Protein AF-A0AB35HCR6-F1 (afdb_monomer)

Solvent-accessible surface area (backbone atoms only — not comparable to full-atom values): 4175 Å² total; per-residue (Å²): 132,74,82,57,32,65,62,52,47,74,79,46,76,55,42,76,19,65,49,64,70,50,36,48,47,32,39,76,51,48,66,48,48,24,31,36,44,32,91,74,84,50,85,94,46,47,69,60,42,62,75,56,34,80,40,83,48,64,72,41,71,71,54,39,72,72,49,74,88,113

Foldseek 3Di:
DQVCLCVVLVPDQFDEEAFQVRLVCRCVRNVGAYEYEYQDDDPVRLVVSVVRHPYYDYPDPVVCVVRVVD

Sequence (70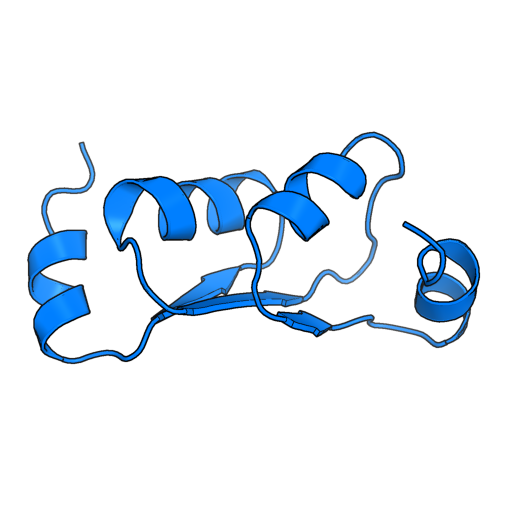 aa):
MFALYPLIGKYLSGTTASGLYEARLGHEEMGKENHIFSAAYREDEIDEIVSICDHVIFNSFSQLEKFKGR

Nearest PDB structures (foldseek):
  3n29-assembly1_B  TM=9.939E-01  e=2.834E-07  Campylobacter jejuni subsp. jejuni 81116
  3mt1-assembly1_B  TM=9.773E-01  e=3.973E-06  Sinorhizobium meliloti
  3mt1-assembly1_A  TM=9.751E-01  e=6.738E-06  Sinorhizobium meliloti
  6qky-assembly3_E  TM=5.004E-01  e=2.015E+00  Streptococcus pneumoniae
  6qky-assembly5_J  TM=4.711E-01  e=2.299E+00  Streptococcus pneumoniae

Secondary structure (DSS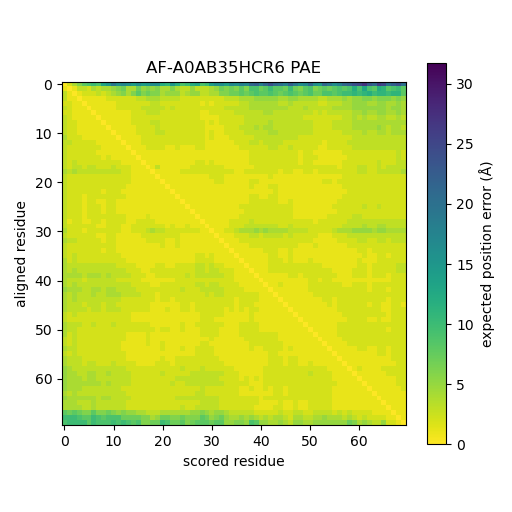P, 8-state):
--TTHHHHTTT-SEEEESSHHHHHHIIIII-SEEEEEESS--TTTHHHHHHH-SEEEESSHHHHHHHTT-

Radius of gyration: 12.63 Å; Cα contacts (8 Å, |Δi|>4): 101; chains: 1; bounding box: 30×16×34 Å

Mean predicted aligned error: 2.35 Å

pLDDT: mean 97.03, std 3.6, range [72.62, 98.75]

Organism: NCBI:txid2682456

Structure (mmCIF, N/CA/C/O backbone):
data_AF-A0AB35HCR6-F1
#
_entry.id   AF-A0AB35HCR6-F1
#
loop_
_atom_site.group_PDB
_atom_site.id
_atom_site.type_symbol
_atom_site.label_atom_id
_atom_site.label_alt_id
_atom_site.label_comp_id
_atom_site.label_asym_id
_atom_site.label_entity_id
_atom_site.label_seq_id
_atom_site.pdbx_PDB_ins_code
_atom_site.Cartn_x
_atom_site.Cartn_y
_atom_site.Cartn_z
_atom_site.occupancy
_atom_site.B_iso_or_equiv
_atom_site.auth_seq_id
_atom_site.auth_comp_id
_atom_site.auth_asym_id
_atom_site.auth_atom_id
_atom_site.pdbx_PDB_model_num
ATOM 1 N N . MET A 1 1 ? 5.061 7.604 -18.401 1.00 72.62 1 MET A N 1
ATOM 2 C CA . MET A 1 1 ? 5.532 8.203 -17.127 1.00 72.62 1 MET A CA 1
ATOM 3 C C . MET A 1 1 ? 6.062 7.047 -16.268 1.00 72.62 1 MET A C 1
ATOM 5 O O . MET A 1 1 ? 5.796 5.926 -16.656 1.00 72.62 1 MET A O 1
ATOM 9 N N . PHE A 1 2 ? 6.887 7.269 -15.236 1.00 87.81 2 PHE A N 1
ATOM 10 C CA . PHE A 1 2 ? 7.406 6.216 -14.319 1.00 87.81 2 PHE A CA 1
ATOM 11 C C . PHE A 1 2 ? 8.316 5.095 -14.885 1.00 87.81 2 PHE A C 1
ATOM 13 O O . PHE A 1 2 ? 8.414 4.007 -14.329 1.00 87.81 2 PHE A O 1
ATOM 20 N N . ALA A 1 3 ? 9.122 5.394 -15.909 1.00 90.94 3 ALA A N 1
ATOM 21 C CA . ALA A 1 3 ? 9.971 4.415 -16.614 1.00 90.94 3 ALA A CA 1
ATOM 22 C C . ALA A 1 3 ? 11.025 3.655 -15.769 1.00 90.94 3 ALA A C 1
ATOM 24 O O . ALA A 1 3 ? 11.606 2.684 -16.253 1.00 90.94 3 ALA A O 1
ATOM 25 N N . LEU A 1 4 ? 11.315 4.088 -14.537 1.00 95.69 4 LEU A N 1
ATOM 26 C CA . LEU A 1 4 ? 12.309 3.434 -13.676 1.00 95.69 4 LEU A CA 1
ATOM 27 C C . LEU A 1 4 ? 11.741 2.265 -12.864 1.00 95.69 4 LEU A C 1
ATOM 29 O O . LEU A 1 4 ? 12.526 1.426 -12.425 1.00 95.69 4 LEU A O 1
ATOM 33 N N . TYR A 1 5 ? 10.423 2.165 -12.686 1.00 96.00 5 TYR A N 1
ATOM 34 C CA . TYR A 1 5 ? 9.813 1.088 -11.901 1.00 96.00 5 TYR A CA 1
ATOM 35 C C . TYR A 1 5 ? 10.169 -0.316 -12.416 1.00 96.00 5 TYR A C 1
ATOM 37 O O . TYR A 1 5 ? 10.620 -1.129 -11.605 1.00 96.00 5 TYR A O 1
ATOM 45 N N . PRO A 1 6 ? 10.135 -0.595 -13.738 1.00 93.38 6 PRO A N 1
ATOM 46 C CA . PRO A 1 6 ? 10.589 -1.880 -14.269 1.00 93.38 6 PRO A CA 1
ATOM 47 C C . PRO A 1 6 ? 12.068 -2.177 -14.002 1.00 93.38 6 PRO A C 1
ATOM 49 O O . PRO A 1 6 ? 12.453 -3.338 -13.881 1.00 93.38 6 PRO A O 1
AT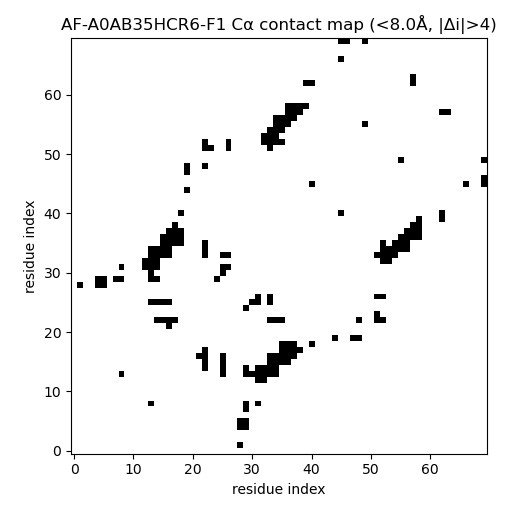OM 52 N N . LEU A 1 7 ? 12.924 -1.151 -13.923 1.00 96.25 7 LEU A N 1
ATOM 53 C CA . LEU A 1 7 ? 14.341 -1.329 -13.598 1.00 96.25 7 LEU A CA 1
ATOM 54 C C . LEU A 1 7 ? 14.530 -1.614 -12.105 1.00 96.25 7 LEU A C 1
ATOM 56 O O . LEU A 1 7 ? 15.224 -2.566 -11.762 1.00 96.25 7 LEU A O 1
ATOM 60 N N . ILE A 1 8 ? 13.898 -0.829 -11.231 1.00 97.50 8 ILE A N 1
ATOM 61 C CA . ILE A 1 8 ? 13.941 -1.010 -9.771 1.00 97.50 8 ILE A CA 1
ATOM 62 C C . ILE A 1 8 ? 13.381 -2.386 -9.392 1.00 97.50 8 ILE A C 1
ATOM 64 O O . ILE A 1 8 ? 13.984 -3.109 -8.596 1.00 97.50 8 ILE A O 1
ATOM 68 N N . GLY A 1 9 ? 12.288 -2.796 -10.040 1.00 96.88 9 GLY A N 1
ATOM 69 C CA . GLY A 1 9 ? 11.673 -4.108 -9.886 1.00 96.88 9 GLY A CA 1
ATOM 70 C C . GLY A 1 9 ? 12.604 -5.272 -10.238 1.00 96.88 9 GLY A C 1
ATOM 71 O O . GLY A 1 9 ? 12.348 -6.388 -9.818 1.00 96.88 9 GLY A O 1
ATOM 72 N N . LYS A 1 10 ? 13.735 -5.077 -10.928 1.00 97.44 10 LYS A N 1
ATOM 73 C CA . LYS A 1 10 ? 14.725 -6.161 -11.097 1.00 97.44 10 LYS A CA 1
ATOM 74 C C . LYS A 1 10 ? 15.481 -6.491 -9.809 1.00 97.44 10 LYS A C 1
ATOM 76 O O . LYS A 1 10 ? 16.031 -7.582 -9.707 1.00 97.44 10 LYS A O 1
ATOM 81 N N . TYR A 1 11 ? 15.508 -5.567 -8.852 1.00 98.25 11 TYR A N 1
ATOM 82 C CA . TYR A 1 11 ? 16.347 -5.647 -7.655 1.00 98.25 11 TYR A CA 1
ATOM 83 C C . TYR A 1 11 ? 15.546 -5.689 -6.355 1.00 98.25 11 TYR A C 1
ATOM 85 O O . TYR A 1 11 ? 16.021 -6.257 -5.377 1.00 98.25 11 TYR A O 1
ATOM 93 N N . LEU A 1 12 ? 14.348 -5.099 -6.334 1.00 98.25 12 LEU A N 1
ATOM 94 C CA . LEU A 1 12 ? 13.487 -5.072 -5.152 1.00 98.25 12 LEU A CA 1
ATOM 95 C C . LEU A 1 12 ? 12.341 -6.081 -5.255 1.00 98.25 12 LEU A C 1
ATOM 97 O O . LEU A 1 12 ? 11.931 -6.486 -6.350 1.00 98.25 12 LEU A O 1
ATOM 101 N N . SER A 1 13 ? 11.819 -6.471 -4.094 1.00 98.25 13 SER A N 1
ATOM 102 C CA . SER A 1 13 ? 10.685 -7.394 -3.977 1.00 98.25 13 SER A CA 1
ATOM 103 C C . SER A 1 13 ? 9.332 -6.719 -4.169 1.00 98.25 13 SER A C 1
ATOM 105 O O . SER A 1 13 ? 8.360 -7.423 -4.406 1.00 98.25 13 SER A O 1
ATOM 107 N N . GLY A 1 14 ? 9.265 -5.388 -4.105 1.00 98.06 14 GLY A N 1
ATOM 108 C CA . GLY A 1 14 ? 7.992 -4.691 -4.069 1.00 98.06 14 GLY A CA 1
ATOM 109 C C . GLY A 1 14 ? 8.092 -3.226 -3.670 1.00 98.06 14 GLY A C 1
ATOM 110 O O . GLY A 1 14 ? 9.180 -2.639 -3.654 1.00 98.06 14 GLY A O 1
ATOM 111 N N . THR A 1 15 ? 6.944 -2.660 -3.319 1.00 98.44 15 THR A N 1
ATOM 112 C CA . THR A 1 15 ? 6.776 -1.280 -2.865 1.00 98.44 15 THR A CA 1
ATOM 113 C C . THR A 1 15 ? 6.085 -1.208 -1.515 1.00 98.44 15 THR A C 1
ATOM 115 O O . THR A 1 15 ? 5.337 -2.101 -1.128 1.00 98.44 15 THR A O 1
ATOM 118 N N . THR A 1 16 ? 6.318 -0.101 -0.810 1.00 98.56 16 THR A N 1
ATOM 119 C CA . THR A 1 16 ? 5.504 0.303 0.335 1.00 98.56 16 THR A CA 1
ATOM 120 C C . THR A 1 16 ? 4.894 1.672 0.058 1.00 98.56 16 THR A C 1
ATOM 122 O O . THR A 1 16 ? 5.553 2.528 -0.536 1.00 98.56 16 THR A O 1
ATOM 125 N N . ALA A 1 17 ? 3.642 1.856 0.452 1.00 98.50 17 ALA A N 1
ATOM 126 C CA . ALA A 1 17 ? 2.842 3.043 0.193 1.00 98.50 17 ALA A CA 1
ATOM 127 C C . ALA A 1 17 ? 2.275 3.626 1.490 1.00 98.50 17 ALA A C 1
ATOM 129 O O . ALA A 1 17 ? 2.083 2.919 2.482 1.00 98.50 17 ALA A O 1
ATOM 130 N N . SER A 1 18 ? 1.959 4.919 1.461 1.00 97.94 18 SER A N 1
ATOM 131 C CA . SER A 1 18 ? 1.340 5.651 2.570 1.00 97.94 18 SER A CA 1
ATOM 132 C C . SER A 1 18 ? -0.120 6.068 2.337 1.00 97.94 18 SER A C 1
ATOM 134 O O . SER A 1 18 ? -0.790 6.586 3.237 1.00 97.94 18 SER A O 1
ATOM 136 N N . 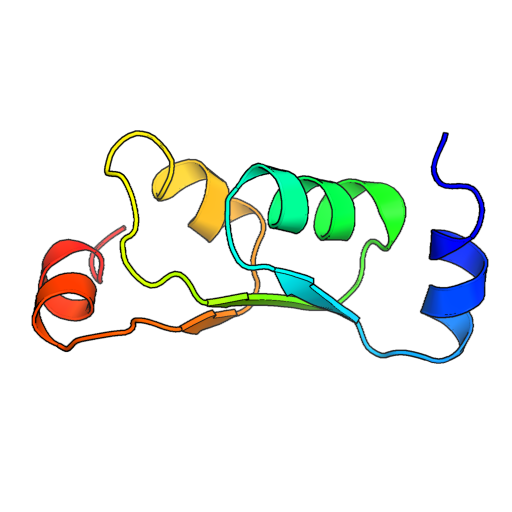GLY A 1 19 ? -0.642 5.783 1.141 1.00 97.88 19 GLY A N 1
ATOM 137 C CA . GLY A 1 19 ? -2.018 6.055 0.733 1.00 97.88 19 GLY A CA 1
ATOM 138 C C . GLY A 1 19 ? -2.375 5.405 -0.607 1.00 97.88 19 GLY A C 1
ATOM 139 O O . GLY A 1 19 ? -1.521 4.807 -1.265 1.00 97.88 19 GLY A O 1
ATOM 140 N N . LEU A 1 20 ? -3.641 5.542 -1.018 1.00 98.44 20 LEU A N 1
ATOM 141 C CA . LEU A 1 20 ? -4.203 4.856 -2.188 1.00 98.44 20 LEU A CA 1
ATOM 142 C C . LEU A 1 20 ? -3.415 5.116 -3.480 1.00 98.44 20 LEU A C 1
ATOM 144 O O . LEU A 1 20 ? -3.080 4.176 -4.193 1.00 98.44 20 LEU A O 1
ATOM 148 N N . TYR A 1 21 ? -3.080 6.370 -3.786 1.00 98.25 21 TYR A N 1
ATOM 149 C CA . TYR A 1 21 ? -2.400 6.688 -5.048 1.00 98.25 21 TYR A CA 1
ATOM 150 C C . TYR A 1 21 ? -0.981 6.113 -5.138 1.00 98.25 21 TYR A C 1
ATOM 152 O O . TYR A 1 21 ? -0.565 5.691 -6.213 1.00 98.25 21 TYR A O 1
ATOM 160 N N . GLU A 1 22 ? -0.252 6.045 -4.023 1.00 98.38 22 GLU A N 1
ATOM 161 C CA . GLU A 1 22 ? 1.064 5.397 -3.989 1.00 98.38 22 GLU A CA 1
ATOM 162 C C . GLU A 1 22 ? 0.941 3.878 -4.142 1.00 98.38 22 GLU A C 1
ATOM 164 O O . GLU A 1 22 ? 1.709 3.274 -4.889 1.00 98.38 22 GLU A O 1
ATOM 169 N N . ALA A 1 23 ? -0.054 3.266 -3.492 1.00 98.56 23 ALA A N 1
ATOM 170 C CA . ALA A 1 23 ? -0.321 1.837 -3.622 1.00 98.56 23 ALA A CA 1
ATOM 171 C C . ALA A 1 23 ? -0.715 1.464 -5.055 1.00 98.56 23 ALA A C 1
ATOM 173 O O . ALA A 1 23 ? -0.214 0.477 -5.590 1.00 98.56 23 ALA A O 1
ATOM 174 N N . ARG A 1 24 ? -1.549 2.284 -5.705 1.00 98.31 24 ARG A N 1
ATOM 175 C CA . ARG A 1 24 ? -1.887 2.127 -7.124 1.00 98.31 24 ARG A CA 1
ATOM 176 C C . ARG A 1 24 ? -0.668 2.239 -8.013 1.00 98.31 24 ARG A C 1
ATOM 178 O O . ARG A 1 24 ? -0.489 1.404 -8.885 1.00 98.31 24 ARG A O 1
ATOM 185 N N . LEU A 1 25 ? 0.194 3.222 -7.767 1.00 98.00 25 LEU A N 1
ATOM 186 C CA . LEU A 1 25 ? 1.423 3.384 -8.534 1.00 98.00 25 LEU A CA 1
ATOM 187 C C . LEU A 1 25 ? 2.332 2.151 -8.408 1.00 98.00 25 LEU A C 1
ATOM 189 O O . LEU A 1 25 ? 2.859 1.672 -9.408 1.00 98.00 25 LEU A O 1
ATOM 193 N N . GLY A 1 26 ? 2.493 1.611 -7.196 1.00 97.81 26 GLY A N 1
ATOM 194 C CA . GLY A 1 26 ? 3.241 0.373 -6.963 1.00 97.81 26 GLY A CA 1
ATOM 195 C C . GLY A 1 26 ? 2.650 -0.827 -7.707 1.00 97.81 26 GLY A C 1
ATOM 196 O O . GLY A 1 26 ? 3.377 -1.557 -8.387 1.00 97.81 26 GLY A O 1
ATOM 197 N N . HIS A 1 27 ? 1.327 -0.977 -7.638 1.00 97.88 27 HIS A N 1
ATOM 198 C CA . HIS A 1 27 ? 0.583 -2.035 -8.316 1.00 97.88 27 HIS A CA 1
ATOM 199 C C . HIS A 1 27 ? 0.678 -1.935 -9.850 1.00 97.88 27 HIS A C 1
ATOM 201 O O . HIS A 1 27 ? 0.999 -2.920 -10.510 1.00 97.88 27 HIS A O 1
ATOM 207 N N . GLU A 1 28 ? 0.443 -0.745 -10.413 1.00 97.31 28 GLU A N 1
ATOM 208 C CA . GLU A 1 28 ? 0.400 -0.487 -11.858 1.00 97.31 28 GLU A CA 1
ATOM 209 C C . GLU A 1 28 ? 1.803 -0.512 -12.500 1.00 97.31 28 GLU A C 1
ATOM 211 O O . GLU A 1 28 ? 1.969 -1.077 -13.581 1.00 97.31 28 GLU A O 1
ATOM 216 N N . GLU A 1 29 ? 2.823 0.065 -11.850 1.00 97.44 29 GLU A N 1
ATOM 217 C CA . GLU A 1 29 ? 4.146 0.268 -12.468 1.00 97.44 29 GLU A CA 1
ATOM 218 C C . GLU A 1 29 ? 5.202 -0.769 -12.045 1.00 97.44 29 GLU A C 1
ATOM 220 O O . GLU A 1 29 ? 6.074 -1.108 -12.852 1.00 97.44 29 GLU A O 1
ATOM 225 N N . MET A 1 30 ? 5.175 -1.279 -10.799 1.00 96.69 30 MET A N 1
ATOM 226 C CA . MET A 1 30 ? 6.108 -2.341 -10.373 1.00 96.69 30 MET A CA 1
ATOM 227 C C . MET A 1 30 ? 5.548 -3.743 -10.610 1.00 96.69 30 MET A C 1
ATOM 229 O O . MET A 1 30 ? 6.311 -4.631 -10.996 1.00 96.69 30 MET A O 1
ATOM 233 N N . GLY A 1 31 ? 4.255 -3.952 -10.337 1.00 95.25 31 GLY A N 1
ATOM 234 C CA . GLY A 1 31 ? 3.594 -5.255 -10.474 1.00 95.25 31 GLY A CA 1
ATOM 235 C C . GLY A 1 31 ? 4.199 -6.357 -9.593 1.00 95.25 31 GLY A C 1
ATOM 236 O O . GLY A 1 31 ? 4.267 -7.515 -10.005 1.00 95.25 31 GLY A O 1
ATOM 237 N N . LYS A 1 32 ? 4.711 -5.989 -8.415 1.00 97.50 32 LYS A N 1
ATOM 238 C CA . LYS A 1 32 ? 5.303 -6.892 -7.416 1.00 97.50 32 LYS A CA 1
ATOM 239 C C . LYS A 1 32 ? 4.571 -6.765 -6.073 1.00 97.50 32 LYS A C 1
ATOM 241 O O . LYS A 1 32 ? 3.478 -6.215 -6.046 1.00 97.50 32 LYS A O 1
ATOM 246 N N . GLU A 1 33 ? 5.167 -7.266 -4.987 1.00 98.31 33 GLU A N 1
ATOM 247 C CA . GLU A 1 33 ? 4.596 -7.178 -3.643 1.00 98.31 33 GLU A CA 1
ATOM 248 C C . GLU A 1 33 ? 4.291 -5.717 -3.278 1.00 98.31 33 GLU A C 1
ATOM 250 O O . GLU A 1 33 ? 5.115 -4.826 -3.498 1.00 98.31 33 GLU A O 1
ATOM 255 N N . ASN A 1 34 ? 3.110 -5.453 -2.739 1.00 98.62 34 ASN A N 1
ATOM 256 C CA . ASN A 1 34 ? 2.641 -4.102 -2.478 1.00 98.62 34 ASN A CA 1
ATOM 257 C C . ASN A 1 34 ? 2.125 -3.986 -1.047 1.00 98.62 34 ASN A C 1
ATOM 259 O O . ASN A 1 34 ? 1.113 -4.579 -0.674 1.00 98.62 34 ASN A O 1
ATOM 263 N N . HIS A 1 35 ? 2.852 -3.251 -0.215 1.00 98.75 35 HIS A N 1
ATOM 264 C CA . HIS A 1 35 ? 2.498 -3.029 1.184 1.00 98.75 35 HIS A CA 1
ATOM 265 C C . HIS A 1 35 ? 1.988 -1.611 1.370 1.00 98.75 35 HIS A C 1
ATOM 267 O O . HIS A 1 35 ? 2.426 -0.686 0.691 1.00 98.75 35 HIS A O 1
ATOM 273 N N . ILE A 1 36 ? 1.105 -1.408 2.338 1.00 98.75 36 ILE A N 1
ATOM 274 C CA . ILE A 1 36 ? 0.633 -0.072 2.685 1.00 98.75 36 ILE A CA 1
ATOM 275 C C . ILE A 1 36 ? 0.578 0.120 4.194 1.00 98.75 36 ILE A C 1
ATOM 277 O O . ILE A 1 36 ? 0.173 -0.764 4.949 1.00 98.75 36 ILE A O 1
ATOM 281 N N . PHE A 1 37 ? 0.977 1.308 4.628 1.00 98.56 37 PHE A N 1
ATOM 282 C CA . PHE A 1 37 ? 0.779 1.805 5.978 1.00 98.56 37 PHE A CA 1
ATOM 283 C C . PHE A 1 37 ? 0.226 3.222 5.902 1.00 98.56 37 PHE A C 1
ATOM 285 O O . PHE A 1 37 ? 0.883 4.102 5.366 1.00 98.56 37 PHE A O 1
ATOM 292 N N . SER A 1 38 ? -0.921 3.488 6.516 1.00 98.19 38 SER A N 1
ATOM 293 C CA . SER A 1 38 ? -1.422 4.853 6.659 1.00 98.19 38 SER A CA 1
ATOM 294 C C . SER A 1 38 ? -1.699 5.193 8.114 1.00 98.19 38 SER A C 1
ATOM 296 O O . SER A 1 38 ? -2.171 4.363 8.896 1.00 98.19 38 SER A O 1
ATOM 298 N N . ALA A 1 39 ? -1.457 6.455 8.473 1.00 97.75 39 ALA A N 1
ATOM 299 C CA . ALA A 1 39 ? -1.830 6.978 9.780 1.00 97.75 39 ALA A CA 1
ATOM 300 C C . ALA A 1 39 ? -3.354 6.927 9.993 1.00 97.75 39 ALA A C 1
ATOM 302 O O . ALA A 1 39 ? -3.798 6.695 11.119 1.00 97.75 39 ALA A O 1
ATOM 303 N N . ALA A 1 40 ? -4.142 7.112 8.924 1.00 97.81 40 ALA A N 1
ATOM 304 C CA . ALA A 1 40 ? -5.602 7.089 8.939 1.00 97.81 40 ALA A CA 1
ATOM 305 C C . ALA A 1 40 ? -6.178 6.676 7.577 1.00 97.81 40 ALA A C 1
ATOM 307 O O . ALA A 1 40 ? -6.213 7.480 6.648 1.00 97.81 40 ALA A O 1
ATOM 308 N N . TYR A 1 41 ? -6.683 5.445 7.478 1.00 98.19 41 TYR A N 1
ATOM 309 C CA . TYR A 1 41 ? -7.400 4.988 6.290 1.00 98.19 41 TYR A CA 1
ATOM 310 C C . TYR A 1 41 ? -8.792 5.614 6.185 1.00 98.19 41 TYR A C 1
ATOM 312 O O . TYR A 1 41 ? -9.507 5.784 7.182 1.00 98.19 41 TYR A O 1
ATOM 320 N N . ARG A 1 42 ? -9.187 5.921 4.949 1.00 97.94 42 ARG A N 1
ATOM 321 C CA . ARG A 1 42 ? -10.497 6.471 4.604 1.00 97.94 42 ARG A CA 1
ATOM 322 C C . ARG A 1 42 ? -11.448 5.354 4.176 1.00 97.94 42 ARG A C 1
ATOM 324 O O . ARG A 1 42 ? -11.041 4.390 3.535 1.00 97.94 42 ARG A O 1
ATOM 331 N N . GLU A 1 43 ? -12.725 5.485 4.528 1.00 97.69 43 GLU A N 1
ATOM 332 C CA . GLU A 1 43 ? -13.742 4.473 4.196 1.00 97.69 43 GLU A CA 1
ATOM 333 C C . GLU A 1 43 ? -13.985 4.332 2.695 1.00 97.69 43 GLU A C 1
ATOM 335 O O . GLU A 1 43 ? -14.283 3.233 2.242 1.00 97.69 43 GLU A O 1
ATOM 340 N N . ASP A 1 44 ? -13.844 5.420 1.939 1.00 98.00 44 ASP 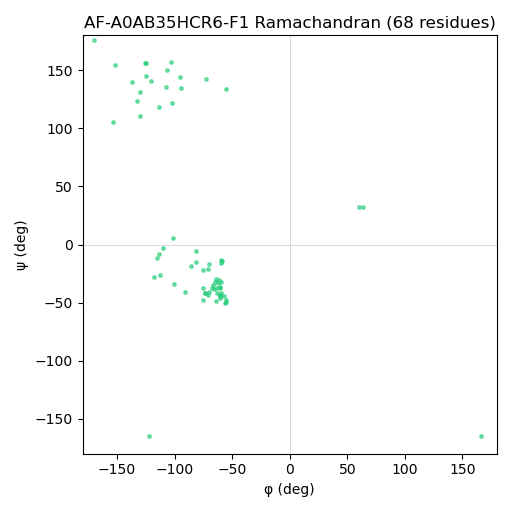A N 1
ATOM 341 C CA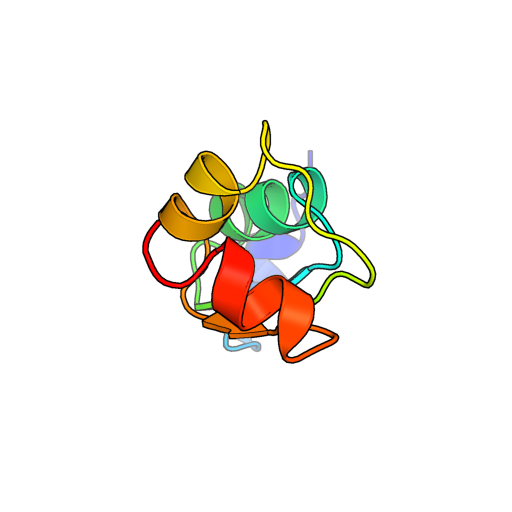 . ASP A 1 44 ? -14.044 5.446 0.490 1.00 98.00 44 ASP A CA 1
ATOM 342 C C . ASP A 1 44 ? -12.828 4.954 -0.310 1.00 98.00 44 ASP A C 1
ATOM 344 O O . ASP A 1 44 ? -12.924 4.808 -1.522 1.00 98.00 44 ASP A O 1
ATOM 348 N N . GLU A 1 45 ? -11.703 4.670 0.354 1.00 97.94 45 GLU A N 1
ATOM 349 C CA . GLU A 1 45 ? -10.473 4.179 -0.285 1.00 97.94 45 GLU A CA 1
ATOM 350 C C . GLU A 1 45 ? -10.127 2.738 0.107 1.00 97.94 45 GLU A C 1
ATOM 352 O O . GLU A 1 45 ? -9.438 2.047 -0.642 1.00 97.94 45 GLU A O 1
ATOM 357 N N . ILE A 1 46 ? -10.569 2.278 1.285 1.00 98.06 46 ILE A N 1
ATOM 358 C CA . ILE A 1 46 ? -10.086 1.022 1.876 1.00 98.06 46 ILE A CA 1
ATOM 359 C C . ILE A 1 46 ? -10.363 -0.201 0.997 1.00 98.06 46 ILE A C 1
ATOM 361 O O . ILE A 1 46 ? -9.510 -1.077 0.905 1.00 98.06 46 ILE A O 1
ATOM 365 N N . ASP A 1 47 ? -11.511 -0.238 0.320 1.00 98.12 47 ASP A N 1
ATOM 366 C CA . ASP A 1 47 ? -11.894 -1.370 -0.527 1.00 98.12 47 ASP A CA 1
ATOM 367 C C . ASP A 1 47 ? -10.949 -1.491 -1.743 1.00 98.12 47 ASP A C 1
ATOM 369 O O . ASP A 1 47 ? -10.532 -2.591 -2.104 1.00 98.12 47 ASP A O 1
ATOM 373 N N . GLU A 1 48 ? -10.532 -0.363 -2.333 1.00 98.44 48 GLU A N 1
ATOM 374 C CA . GLU A 1 48 ? -9.547 -0.356 -3.424 1.00 98.44 48 GLU A CA 1
ATOM 375 C C . GLU A 1 48 ? -8.154 -0.722 -2.897 1.00 98.44 48 GLU A C 1
ATOM 377 O O . GLU A 1 48 ? -7.483 -1.563 -3.493 1.00 98.44 48 GLU A O 1
ATOM 382 N N . ILE A 1 49 ? -7.750 -0.175 -1.744 1.00 98.38 49 ILE A N 1
ATOM 383 C CA . ILE A 1 49 ? -6.474 -0.495 -1.084 1.00 98.38 49 ILE A CA 1
ATOM 384 C C . ILE A 1 49 ? -6.338 -2.003 -0.836 1.00 98.38 49 ILE A C 1
ATOM 386 O O . ILE A 1 49 ? -5.320 -2.592 -1.193 1.00 98.38 49 ILE A O 1
ATOM 390 N N . VAL A 1 50 ? -7.358 -2.637 -0.253 1.00 97.50 50 VAL A N 1
ATOM 391 C CA . VAL A 1 50 ? -7.357 -4.082 0.036 1.00 97.50 50 VAL A CA 1
ATOM 392 C C . VAL A 1 50 ? -7.291 -4.909 -1.252 1.00 97.50 50 VAL A C 1
ATOM 394 O O . VAL A 1 50 ? -6.706 -5.987 -1.255 1.00 97.50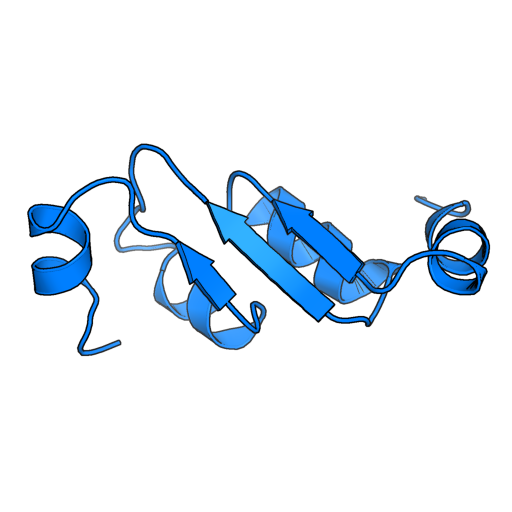 50 VAL A O 1
ATOM 397 N N . SER A 1 51 ? -7.829 -4.403 -2.366 1.00 97.88 51 SER A N 1
ATOM 398 C CA . SER A 1 51 ? -7.788 -5.111 -3.652 1.00 97.88 51 SER A CA 1
ATOM 399 C C . SER A 1 51 ? -6.422 -5.088 -4.355 1.00 97.88 51 SER A C 1
ATOM 401 O O . SER A 1 51 ? -6.163 -5.956 -5.187 1.00 97.88 51 SER A O 1
ATOM 403 N N . ILE A 1 52 ? -5.553 -4.117 -4.038 1.00 98.31 52 ILE A N 1
ATOM 404 C CA . ILE A 1 52 ? -4.270 -3.898 -4.739 1.00 98.31 52 ILE A CA 1
ATOM 405 C C . ILE A 1 52 ? -3.027 -4.113 -3.866 1.00 98.31 52 ILE A C 1
ATOM 407 O O . ILE A 1 52 ? -1.912 -4.114 -4.399 1.00 98.31 52 ILE A O 1
ATOM 411 N N . CYS A 1 53 ? -3.193 -4.242 -2.548 1.00 98.44 53 CYS A N 1
ATOM 412 C CA . CYS A 1 53 ? -2.107 -4.440 -1.591 1.00 98.44 53 CYS A CA 1
ATOM 413 C C . CYS A 1 53 ? -2.095 -5.872 -1.055 1.00 98.44 53 CYS A C 1
ATOM 415 O O . CYS A 1 53 ? -3.120 -6.388 -0.621 1.00 98.44 53 CYS A O 1
ATOM 417 N N . ASP A 1 54 ? -0.909 -6.472 -0.982 1.00 98.44 54 ASP A N 1
ATOM 418 C CA . ASP A 1 54 ? -0.698 -7.779 -0.360 1.00 98.44 54 ASP A CA 1
ATOM 419 C C . ASP A 1 54 ? -0.733 -7.682 1.171 1.00 98.44 54 ASP A C 1
ATOM 421 O O . ASP A 1 54 ? -1.276 -8.562 1.837 1.00 98.44 54 ASP A O 1
ATOM 425 N N . HIS A 1 55 ? -0.195 -6.595 1.745 1.00 98.25 55 HIS A N 1
ATOM 426 C CA . HIS A 1 55 ? -0.218 -6.341 3.189 1.00 98.25 55 HIS A CA 1
ATOM 427 C C . HIS A 1 55 ? -0.729 -4.936 3.522 1.00 98.25 55 HIS A C 1
ATOM 429 O O . HIS A 1 55 ? -0.215 -3.933 3.023 1.00 98.25 55 HIS A O 1
ATOM 435 N N . VAL A 1 56 ? -1.680 -4.865 4.458 1.00 98.25 56 VAL A N 1
ATOM 436 C CA . VAL A 1 56 ? -2.213 -3.616 5.017 1.00 98.25 56 VAL A CA 1
ATOM 437 C C . VAL A 1 56 ? -1.821 -3.511 6.488 1.00 98.25 56 VAL A C 1
ATOM 439 O O . VAL A 1 56 ? -2.208 -4.335 7.317 1.00 98.25 56 VAL A O 1
ATOM 4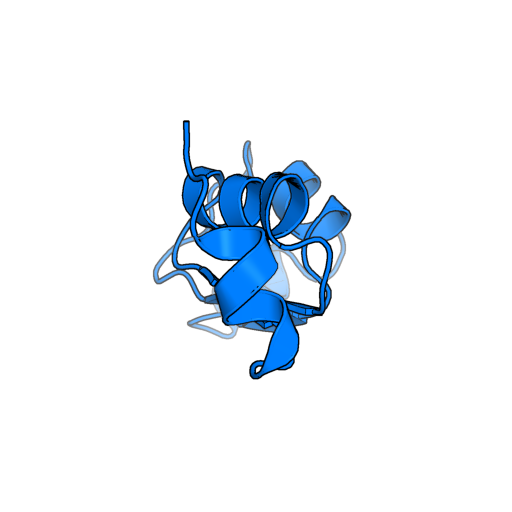42 N N . ILE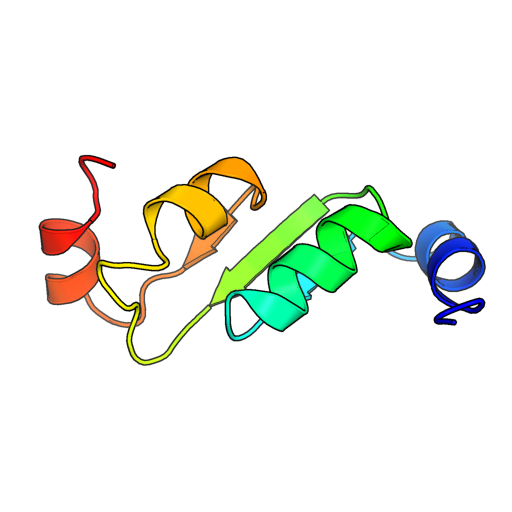 A 1 57 ? -1.050 -2.481 6.822 1.00 98.44 57 ILE A N 1
ATOM 443 C CA . ILE A 1 57 ? -0.566 -2.217 8.176 1.00 98.44 57 ILE A CA 1
ATOM 444 C C . ILE A 1 57 ? -1.415 -1.096 8.770 1.00 98.44 57 ILE A C 1
ATOM 446 O O . ILE A 1 57 ? -1.482 0.012 8.231 1.00 98.44 57 ILE A O 1
ATOM 450 N N . PHE A 1 58 ? -2.066 -1.378 9.897 1.00 98.31 58 PHE A N 1
ATOM 451 C CA . PHE A 1 58 ? -2.894 -0.410 10.611 1.00 98.31 58 PHE A CA 1
ATOM 452 C C . PHE A 1 58 ? -2.101 0.291 11.710 1.00 98.31 58 PHE A C 1
ATOM 454 O O . PHE A 1 58 ? -1.432 -0.347 12.517 1.00 98.31 58 PHE A O 1
ATOM 461 N N . ASN A 1 59 ? -2.239 1.614 11.784 1.00 98.31 59 ASN A N 1
ATOM 462 C CA . ASN A 1 59 ? -1.605 2.428 12.821 1.00 98.31 59 ASN A CA 1
ATOM 463 C C . ASN A 1 59 ? -2.215 2.224 14.224 1.00 98.31 59 ASN A C 1
ATOM 465 O O . ASN A 1 59 ? -1.625 2.614 15.228 1.00 98.31 59 ASN A O 1
ATOM 469 N N . SER A 1 60 ? -3.413 1.639 14.320 1.00 98.38 60 SER A N 1
ATOM 470 C CA . SER A 1 60 ? -4.087 1.398 15.597 1.00 98.38 60 SER A CA 1
ATOM 471 C C . SER A 1 60 ? -5.026 0.194 15.547 1.00 98.38 60 SER A C 1
ATOM 473 O O . SER A 1 60 ? -5.609 -0.122 14.507 1.00 98.38 60 SER A O 1
ATOM 475 N N . PHE A 1 61 ? -5.265 -0.417 16.712 1.00 98.50 61 PHE A N 1
ATOM 476 C CA . PHE A 1 61 ? -6.293 -1.452 16.861 1.00 98.50 61 PHE A CA 1
ATOM 477 C C . PHE A 1 61 ? -7.691 -0.943 16.502 1.00 98.50 61 PHE A C 1
ATOM 479 O O . PHE A 1 61 ? -8.482 -1.699 15.959 1.00 98.50 61 PHE A O 1
ATOM 486 N N . SER A 1 62 ? -7.995 0.337 16.743 1.00 98.44 62 SER A N 1
ATOM 487 C CA . SER A 1 62 ? -9.287 0.917 16.360 1.00 98.44 62 SER A CA 1
ATOM 488 C C . SER A 1 62 ? -9.515 0.914 14.847 1.00 98.44 62 SER A C 1
ATOM 490 O O . SER A 1 62 ? -10.632 0.658 14.409 1.00 98.44 62 SER A O 1
ATOM 492 N N . GLN A 1 63 ? -8.476 1.158 14.042 1.00 98.25 63 GLN A N 1
ATOM 493 C CA . GLN A 1 63 ? -8.590 1.044 12.589 1.00 98.25 63 GLN A CA 1
ATOM 494 C C . GLN A 1 63 ? -8.658 -0.406 12.131 1.00 98.25 63 GLN A C 1
ATOM 496 O O . GLN A 1 63 ? -9.490 -0.712 11.283 1.00 98.25 63 GLN A O 1
ATOM 501 N N . LEU A 1 64 ? -7.851 -1.296 12.721 1.00 98.19 64 LEU A N 1
ATOM 502 C CA . LEU A 1 64 ? -7.954 -2.727 12.435 1.00 98.19 64 LEU A CA 1
ATOM 503 C C . LEU A 1 64 ? -9.378 -3.227 12.708 1.00 98.19 64 LEU A C 1
ATOM 505 O O . LEU A 1 64 ? -9.995 -3.815 11.834 1.00 98.19 64 LEU A O 1
ATOM 509 N N . GLU A 1 65 ? -9.944 -2.938 13.878 1.00 98.25 65 GLU A N 1
ATOM 510 C CA . GLU A 1 65 ? -11.309 -3.346 14.226 1.00 98.25 65 GLU A CA 1
ATOM 511 C C . GLU A 1 65 ? -12.363 -2.760 13.281 1.00 98.25 65 GLU A C 1
ATOM 513 O O . GLU A 1 65 ? -13.325 -3.449 12.943 1.00 98.25 65 GLU A O 1
ATOM 518 N N . LYS A 1 66 ? -12.166 -1.520 12.817 1.00 97.94 66 LYS A N 1
ATOM 519 C CA . LYS A 1 66 ? -13.052 -0.863 11.851 1.00 97.94 66 LYS A CA 1
ATOM 520 C C . LYS A 1 66 ? -13.008 -1.515 10.465 1.00 97.94 66 LYS A C 1
ATOM 522 O O . LYS A 1 66 ? -14.042 -1.579 9.806 1.00 97.94 66 LYS A O 1
ATOM 527 N N . PHE A 1 67 ? -11.838 -1.973 10.017 1.00 97.88 67 PHE A N 1
ATOM 528 C CA . PHE A 1 67 ? -11.615 -2.385 8.626 1.00 97.88 67 PHE A CA 1
ATOM 529 C C . PHE A 1 67 ? -11.334 -3.880 8.419 1.00 97.88 67 PHE A C 1
ATOM 531 O O . PHE A 1 67 ? -11.371 -4.326 7.283 1.00 97.88 67 PHE A O 1
ATOM 538 N N . LYS A 1 68 ? -11.139 -4.688 9.468 1.00 94.19 68 LYS A N 1
ATOM 539 C CA . LYS A 1 68 ? -10.807 -6.130 9.375 1.00 94.19 68 LYS A CA 1
ATOM 540 C C . LYS A 1 68 ? -11.820 -7.013 8.633 1.00 94.19 68 LYS A C 1
ATOM 542 O O . LYS A 1 68 ? -11.533 -8.180 8.399 1.00 94.19 68 LYS A O 1
ATOM 547 N N . GLY A 1 69 ? -13.029 -6.509 8.387 1.00 92.81 69 GLY A N 1
ATOM 548 C CA . GLY A 1 69 ? -14.092 -7.219 7.667 1.00 92.81 69 GLY A CA 1
ATOM 549 C C . GLY A 1 69 ? -14.254 -6.791 6.208 1.00 92.81 69 GLY A C 1
ATOM 550 O O . GLY A 1 69 ? -15.238 -7.187 5.589 1.00 92.81 69 GLY A O 1
ATOM 551 N N . ARG A 1 70 ? -13.360 -5.933 5.710 1.00 88.88 70 ARG A N 1
ATOM 552 C CA . ARG A 1 70 ? -13.232 -5.579 4.295 1.00 88.88 70 ARG A CA 1
ATOM 553 C C . ARG A 1 70 ? -12.287 -6.572 3.630 1.00 88.88 70 ARG A C 1
ATOM 555 O O . ARG A 1 70 ? -12.624 -7.010 2.514 1.00 88.88 70 ARG A O 1
#

InterPro domains:
  IPR029066 PLP-binding barrel [G3DSA:3.20.20.10] (1-70)
  IPR029066 PLP-binding barrel [SSF51419] (2-67)